Protein AF-A0A7S4BAG6-F1 (afdb_monomer)

Sequence (160 aa):
MKPDWDALGEKYEDSKKVLIGDVDCTGSGKELCDRFGVTGYPTLKYFNPPDTEGETYEGGRSLKELKKFAKSLGPGCSAATWDKCSDAQKAELQPYLDMSEEELVALRDATQSAIDTAQSEHDALLKQLQETFEASQKRLDELKKAEQPKLKLVKTALKG

pLDDT: mean 91.5, std 6.76, range [61.06, 98.38]

Organism: Chrysotila carterae (NCBI:txid13221)

Radius of gyration: 25.82 Å; Cα contacts (8 Å, |Δi|>4): 85; chains: 1; bounding box: 66×37×70 Å

Nearest PDB structures (foldseek):
  3w8j-assembly1_A  TM=9.225E-01  e=7.772E-03  Homo sapiens
  3vww-assembly1_A  TM=9.085E-01  e=2.592E-02  Homo sapiens
  8eoj-assembly1_A  TM=8.016E-01  e=5.062E-02  Homo sapiens

InterPro domains:
  IPR013766 Thioredoxin domain [PF00085] (1-71)
  IPR036249 Thioredoxin-like superfamily [SSF52833] (1-73)
  IPR051063 Protein Disulfide Isomerase [PTHR45672] (1-142)

Foldseek 3Di:
DVVLLVVLQVVCVVPPFDHRDDADCVPPCVVVCVQLPPPDPPWDWDAAPPRPSTDTDPDDPGNVGVVVVRVQGGNACDPVPVVRDDPVRCVVCVVVVPDDPVVNVVVVVVVVVVVVVVVVVVVVVVVVVVVVVVVVVVVVVVCCVVCVVVVVVVVVVVVD

Mean predicted aligned error: 9.51 Å

Structure (mmCIF, N/CA/C/O backbone):
data_AF-A0A7S4BAG6-F1
#
_entry.id   AF-A0A7S4BAG6-F1
#
loop_
_atom_site.group_PDB
_atom_site.id
_atom_site.type_symbol
_atom_site.label_atom_id
_atom_site.label_alt_id
_atom_site.label_comp_id
_atom_site.label_asym_id
_atom_site.label_entity_id
_atom_site.label_seq_id
_atom_site.pdbx_PDB_ins_code
_atom_site.Cartn_x
_atom_site.Cartn_y
_atom_site.Cartn_z
_atom_site.occupancy
_atom_site.B_iso_or_equiv
_atom_site.auth_seq_id
_atom_site.auth_comp_id
_atom_site.auth_asym_id
_atom_site.auth_atom_id
_atom_site.pdbx_PDB_model_num
ATOM 1 N N . MET A 1 1 ? -11.671 -16.136 -1.775 1.00 85.81 1 MET A N 1
ATOM 2 C CA . MET A 1 1 ? -10.732 -15.915 -2.898 1.00 85.81 1 MET A CA 1
ATOM 3 C C . MET A 1 1 ? -10.024 -17.195 -3.318 1.00 85.81 1 MET A C 1
ATOM 5 O O . MET A 1 1 ? -9.965 -17.437 -4.510 1.00 85.81 1 MET A O 1
ATOM 9 N N . LYS A 1 2 ? -9.530 -18.020 -2.381 1.00 91.25 2 LYS A N 1
ATOM 10 C CA . LYS A 1 2 ? -8.719 -19.209 -2.689 1.00 91.25 2 LYS A CA 1
ATOM 11 C C . LYS A 1 2 ? -9.209 -20.090 -3.865 1.00 91.25 2 LYS A C 1
ATOM 13 O O . LYS A 1 2 ? -8.399 -20.307 -4.752 1.00 91.25 2 LYS A O 1
ATOM 18 N N . PRO A 1 3 ? -10.492 -20.491 -3.974 1.00 95.19 3 PRO A N 1
ATOM 19 C CA . PRO A 1 3 ? -10.935 -21.322 -5.103 1.00 95.19 3 PRO A CA 1
ATOM 20 C C . PRO A 1 3 ? -10.742 -20.670 -6.483 1.00 95.19 3 PRO A C 1
ATOM 22 O O . PRO A 1 3 ? -10.324 -21.327 -7.429 1.00 95.19 3 PRO A O 1
ATOM 25 N N . ASP A 1 4 ? -11.005 -19.364 -6.593 1.00 96.00 4 ASP A N 1
ATOM 26 C CA . ASP A 1 4 ? -10.806 -18.614 -7.838 1.00 96.00 4 ASP A CA 1
ATOM 27 C C . ASP A 1 4 ? -9.317 -18.383 -8.135 1.00 96.00 4 ASP A C 1
ATOM 29 O O . ASP A 1 4 ? -8.929 -18.319 -9.298 1.00 96.00 4 ASP A O 1
ATOM 33 N N . TRP A 1 5 ? -8.482 -18.258 -7.100 1.00 95.94 5 TRP A N 1
ATOM 34 C CA . TRP A 1 5 ? -7.032 -18.123 -7.252 1.00 95.94 5 TRP A CA 1
ATOM 35 C C . TRP A 1 5 ? -6.394 -19.430 -7.731 1.00 95.94 5 TRP A C 1
ATOM 37 O O . TRP A 1 5 ? -5.635 -19.419 -8.695 1.00 95.94 5 TRP A O 1
ATOM 47 N N . ASP A 1 6 ? -6.782 -20.556 -7.130 1.00 96.12 6 ASP A N 1
ATOM 48 C CA . ASP A 1 6 ? -6.306 -21.888 -7.511 1.00 96.12 6 ASP A CA 1
ATOM 49 C C . ASP A 1 6 ? -6.706 -22.196 -8.973 1.00 96.12 6 ASP A C 1
ATOM 51 O O . ASP A 1 6 ? -5.860 -22.541 -9.796 1.00 96.12 6 ASP A O 1
ATOM 55 N N . ALA A 1 7 ? -7.962 -21.925 -9.358 1.00 96.19 7 ALA A N 1
ATOM 56 C CA . ALA A 1 7 ? -8.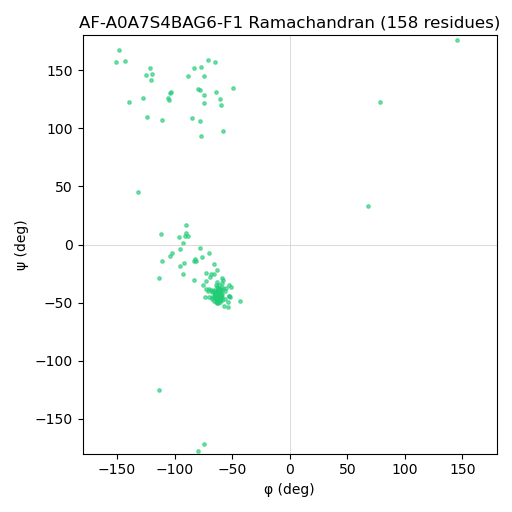436 -22.092 -10.738 1.00 96.19 7 ALA A CA 1
ATOM 57 C C . ALA A 1 7 ? -7.773 -21.134 -11.752 1.00 96.19 7 ALA A C 1
ATOM 59 O O . ALA A 1 7 ? -7.755 -21.398 -12.960 1.00 96.19 7 ALA A O 1
ATOM 60 N N . LEU A 1 8 ? -7.278 -19.977 -11.297 1.00 95.69 8 LEU A N 1
ATOM 61 C CA . LEU A 1 8 ? -6.458 -19.089 -12.119 1.00 95.69 8 LEU A CA 1
ATOM 62 C C . LEU A 1 8 ? -5.060 -19.685 -12.306 1.00 95.69 8 LEU A C 1
ATOM 64 O O . LEU A 1 8 ? -4.583 -19.706 -13.438 1.00 95.69 8 LEU A O 1
ATOM 68 N N . GLY A 1 9 ? -4.451 -20.196 -11.234 1.00 95.38 9 GLY A N 1
ATOM 69 C CA . GLY A 1 9 ? -3.165 -20.891 -11.263 1.00 95.38 9 GLY A CA 1
ATOM 70 C C . GLY A 1 9 ? -3.161 -22.042 -12.263 1.00 95.38 9 GLY A C 1
ATOM 71 O O . GLY A 1 9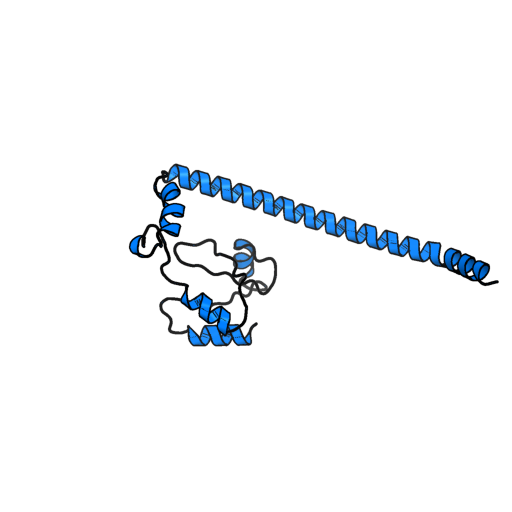 ? -2.379 -22.014 -13.207 1.00 95.38 9 GLY A O 1
ATOM 72 N N . GLU A 1 10 ? -4.125 -22.961 -12.160 1.00 95.19 10 GLU A N 1
ATOM 73 C CA . GLU A 1 10 ? -4.300 -24.071 -13.114 1.00 95.19 10 GLU A CA 1
ATOM 74 C C . GLU A 1 10 ? -4.442 -23.580 -14.563 1.00 95.19 10 GLU A C 1
ATOM 76 O O . GLU A 1 10 ? -3.932 -24.178 -15.507 1.00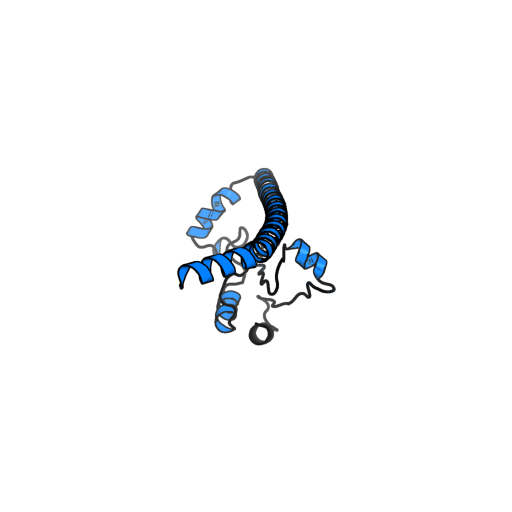 95.19 10 GLU A O 1
ATOM 81 N N . LYS A 1 11 ? -5.128 -22.449 -14.780 1.00 94.00 11 LYS A N 1
ATOM 82 C CA . LYS A 1 11 ? -5.323 -21.917 -16.135 1.00 94.00 11 LYS A CA 1
ATOM 83 C C . LYS A 1 11 ? -4.028 -21.394 -16.763 1.00 94.00 11 LYS A C 1
ATOM 85 O O . LYS A 1 11 ? -3.945 -21.343 -17.994 1.00 94.00 11 LYS A O 1
ATOM 90 N N . TYR A 1 12 ? -3.083 -20.951 -15.942 1.00 93.56 12 TYR A N 1
ATOM 91 C CA . TYR A 1 12 ? -1.831 -20.325 -16.358 1.00 93.56 12 TYR A CA 1
ATOM 92 C C . TYR A 1 12 ? -0.596 -21.186 -16.047 1.00 93.56 12 TYR A C 1
ATOM 94 O O . TYR A 1 12 ? 0.510 -20.710 -16.269 1.00 93.56 12 TYR A O 1
ATOM 102 N N . GLU A 1 13 ? -0.765 -22.441 -15.621 1.00 92.44 13 GLU A N 1
ATOM 103 C CA . GLU A 1 13 ? 0.327 -23.361 -15.263 1.00 92.44 13 GLU A CA 1
ATOM 104 C C . GLU A 1 13 ? 1.380 -23.494 -16.381 1.00 92.44 13 GLU A C 1
ATOM 106 O O . GLU A 1 13 ? 2.574 -23.349 -16.136 1.00 92.44 13 GLU A O 1
ATOM 111 N N . ASP A 1 14 ? 0.934 -23.632 -17.635 1.00 90.00 14 ASP A N 1
ATOM 112 C CA . ASP A 1 14 ? 1.809 -23.736 -18.816 1.00 90.00 14 ASP A CA 1
ATOM 113 C C . ASP A 1 14 ? 2.132 -22.380 -19.482 1.00 90.00 14 ASP A C 1
ATOM 115 O O . ASP A 1 14 ? 2.679 -22.306 -20.593 1.00 90.00 14 ASP A O 1
ATOM 119 N N . SER A 1 15 ? 1.738 -21.264 -18.865 1.00 87.00 15 SER A N 1
ATOM 120 C CA . SER A 1 15 ? 1.909 -19.938 -19.454 1.00 87.00 15 SER A CA 1
ATOM 121 C C . SER A 1 15 ? 3.365 -19.488 -19.395 1.00 87.00 15 SER A C 1
ATOM 123 O O . SER A 1 15 ? 3.936 -19.265 -18.337 1.00 87.00 15 SER A O 1
ATOM 125 N N . LYS A 1 16 ? 3.948 -19.197 -20.561 1.00 84.06 16 LYS A N 1
ATOM 126 C CA . LYS A 1 16 ? 5.280 -18.569 -20.659 1.00 84.06 16 LYS A CA 1
ATOM 127 C C . LYS A 1 16 ? 5.277 -17.058 -20.394 1.00 84.06 16 LYS A C 1
ATOM 129 O O . LYS A 1 16 ? 6.322 -16.426 -20.499 1.00 84.06 16 LYS A O 1
ATOM 134 N N . LYS A 1 17 ? 4.102 -16.462 -20.164 1.00 82.56 17 LYS A N 1
ATOM 135 C CA . LYS A 1 17 ? 3.922 -15.001 -20.060 1.00 82.56 17 LYS A CA 1
ATOM 136 C C . LYS A 1 17 ? 3.514 -14.526 -18.673 1.00 82.56 17 LYS A C 1
ATOM 138 O O . LYS A 1 17 ? 3.771 -13.381 -18.339 1.00 82.56 17 LYS A O 1
ATOM 143 N N . VAL A 1 18 ? 2.821 -15.370 -17.919 1.00 90.62 18 VAL A N 1
ATOM 144 C CA . VAL A 1 18 ? 2.198 -15.003 -16.647 1.00 90.62 18 VAL A CA 1
ATOM 145 C C . VAL A 1 18 ? 2.406 -16.160 -15.698 1.00 90.62 18 VAL A C 1
ATOM 147 O O . VAL A 1 18 ? 1.976 -17.266 -16.009 1.00 90.62 18 VAL A O 1
ATOM 150 N N . LEU A 1 19 ? 3.034 -15.877 -14.564 1.00 92.50 19 LEU A N 1
ATOM 151 C CA . LEU A 1 19 ? 3.172 -16.798 -13.449 1.00 92.50 19 LEU A CA 1
ATOM 152 C C . LEU A 1 19 ? 2.195 -16.367 -12.356 1.00 92.50 19 LEU A C 1
ATOM 154 O O . LEU A 1 19 ? 2.154 -15.193 -11.990 1.00 92.50 19 LEU A O 1
ATOM 158 N N . ILE A 1 20 ? 1.414 -17.315 -11.848 1.00 95.19 20 ILE A N 1
ATOM 159 C CA . ILE A 1 20 ? 0.549 -17.112 -10.686 1.00 95.19 20 ILE A CA 1
ATOM 160 C C . ILE A 1 20 ? 1.209 -17.826 -9.513 1.00 95.19 20 ILE A C 1
ATOM 162 O O . ILE A 1 20 ? 1.527 -19.007 -9.618 1.00 95.19 20 ILE A O 1
ATOM 166 N N . GLY A 1 21 ? 1.429 -17.110 -8.414 1.00 94.38 21 GLY A N 1
ATOM 167 C CA . GLY A 1 21 ? 2.042 -17.661 -7.212 1.00 94.38 21 GLY A CA 1
ATOM 168 C C . GLY A 1 21 ? 1.425 -17.077 -5.953 1.00 94.38 21 GLY A C 1
ATOM 169 O O . GLY A 1 21 ? 0.828 -16.000 -5.977 1.00 94.38 21 GLY A O 1
ATOM 170 N N . ASP A 1 22 ? 1.564 -17.801 -4.855 1.00 93.69 22 ASP A N 1
ATOM 171 C CA . ASP A 1 22 ? 1.207 -17.362 -3.516 1.00 93.69 22 ASP A CA 1
ATOM 172 C C . ASP A 1 22 ? 2.427 -17.413 -2.595 1.00 93.69 22 ASP A C 1
ATOM 174 O O . ASP A 1 22 ? 3.374 -18.171 -2.806 1.00 93.69 22 ASP A O 1
ATOM 178 N N . VAL A 1 23 ? 2.418 -16.550 -1.584 1.00 94.50 23 VAL A N 1
ATOM 179 C CA . VAL A 1 23 ? 3.477 -16.455 -0.583 1.00 94.50 23 VAL A CA 1
ATOM 180 C C . VAL A 1 23 ? 2.823 -16.535 0.786 1.00 94.50 23 VAL A C 1
ATOM 182 O O . VAL A 1 23 ? 1.920 -15.756 1.098 1.00 94.50 23 VAL A O 1
ATOM 185 N N . ASP A 1 24 ? 3.294 -17.462 1.617 1.00 93.44 24 ASP A N 1
ATOM 186 C CA . ASP A 1 24 ? 2.900 -17.516 3.021 1.00 93.44 24 ASP A CA 1
ATOM 187 C C . ASP A 1 24 ? 3.642 -16.439 3.821 1.00 93.44 24 ASP A C 1
ATOM 189 O O . ASP A 1 24 ? 4.750 -16.644 4.324 1.00 93.44 24 ASP A O 1
ATOM 193 N N . CYS A 1 25 ? 2.996 -15.282 3.950 1.00 93.00 25 CYS A N 1
ATOM 194 C CA . CYS A 1 25 ? 3.485 -14.151 4.731 1.00 93.00 25 CYS A CA 1
ATOM 195 C C . CYS A 1 25 ? 3.459 -14.379 6.255 1.00 93.00 25 CYS A C 1
ATOM 197 O O . CYS A 1 25 ? 3.960 -13.543 7.004 1.00 93.00 25 CYS A O 1
ATOM 199 N N . THR A 1 26 ? 2.872 -15.482 6.736 1.00 91.38 26 THR A N 1
ATOM 200 C CA . THR A 1 26 ? 2.884 -15.853 8.164 1.00 91.38 26 THR A CA 1
ATOM 201 C C . THR A 1 26 ? 4.012 -16.822 8.518 1.00 91.38 26 THR A C 1
ATOM 203 O O . THR A 1 26 ? 4.385 -16.923 9.686 1.00 91.38 26 THR A O 1
ATOM 206 N N . GLY A 1 27 ? 4.571 -17.500 7.513 1.00 92.75 27 GLY A N 1
ATOM 207 C CA . GLY A 1 27 ? 5.663 -18.456 7.641 1.00 92.75 27 GLY A CA 1
ATOM 208 C C . GLY A 1 27 ? 6.945 -17.975 6.964 1.00 92.75 27 GLY A C 1
ATOM 209 O O . GLY A 1 27 ? 7.466 -16.896 7.248 1.00 92.75 27 GLY A O 1
ATOM 210 N N . SER A 1 28 ? 7.477 -18.797 6.058 1.00 91.94 28 SER A N 1
ATOM 211 C CA . SER A 1 28 ? 8.776 -18.574 5.405 1.00 91.94 28 SER A CA 1
ATOM 212 C C . SER A 1 28 ? 8.827 -17.348 4.488 1.00 91.94 28 SER A C 1
ATOM 214 O O . SER A 1 28 ? 9.915 -16.914 4.126 1.00 91.94 28 SER A O 1
ATOM 216 N N . GLY A 1 29 ? 7.678 -16.800 4.087 1.00 91.75 29 GLY A N 1
ATOM 217 C CA . GLY A 1 29 ? 7.581 -15.641 3.202 1.00 91.75 29 GLY A CA 1
ATOM 218 C C . GLY A 1 29 ? 7.493 -14.296 3.919 1.00 91.75 29 GLY A C 1
ATOM 219 O O . GLY A 1 29 ? 7.374 -13.278 3.241 1.00 91.75 29 GLY A O 1
ATOM 220 N N . LYS A 1 30 ? 7.540 -14.258 5.259 1.00 92.94 30 LYS A N 1
ATOM 221 C CA . LYS A 1 30 ? 7.324 -13.024 6.031 1.00 92.94 30 LYS A CA 1
ATOM 222 C C . LYS A 1 30 ? 8.232 -11.872 5.583 1.00 92.94 30 LYS A C 1
ATOM 224 O O . LYS A 1 30 ? 7.728 -10.794 5.304 1.00 92.94 30 LYS A O 1
ATOM 229 N N . GLU A 1 31 ? 9.539 -12.107 5.461 1.00 92.88 31 GLU A N 1
ATOM 230 C CA . GLU A 1 31 ? 10.505 -11.068 5.062 1.00 92.88 31 GLU A CA 1
ATOM 231 C C . GLU A 1 31 ? 10.203 -10.499 3.667 1.00 92.88 31 GLU A C 1
ATOM 233 O O . GLU A 1 31 ? 10.285 -9.294 3.447 1.00 92.88 31 GLU A O 1
ATOM 238 N N . LEU A 1 32 ? 9.780 -11.356 2.732 1.00 92.44 32 LEU A N 1
ATOM 239 C CA . LEU A 1 32 ? 9.374 -10.935 1.392 1.00 92.44 32 LEU A CA 1
ATOM 240 C C . LEU A 1 32 ? 8.116 -10.058 1.444 1.00 92.44 32 LEU A C 1
ATOM 242 O O . LEU A 1 32 ? 8.033 -9.041 0.762 1.00 92.44 32 LEU A O 1
ATOM 246 N N . CYS A 1 33 ? 7.140 -10.445 2.262 1.00 93.50 33 CYS A N 1
ATOM 247 C CA . CYS A 1 33 ? 5.898 -9.701 2.425 1.00 93.50 33 CYS A CA 1
ATOM 248 C C . CYS A 1 33 ? 6.115 -8.357 3.132 1.00 93.50 33 CYS A C 1
ATOM 250 O O . CYS A 1 33 ? 5.541 -7.361 2.696 1.00 93.50 33 CYS A O 1
ATOM 252 N N . ASP A 1 34 ? 6.982 -8.311 4.148 1.00 90.75 34 ASP A N 1
ATOM 253 C CA . ASP A 1 34 ? 7.402 -7.069 4.806 1.00 90.75 34 ASP A CA 1
ATOM 254 C C . ASP A 1 34 ? 8.091 -6.138 3.793 1.00 90.75 34 ASP A C 1
ATOM 256 O O . ASP A 1 34 ? 7.725 -4.969 3.689 1.00 90.75 34 ASP A O 1
ATOM 260 N N . ARG A 1 35 ? 9.028 -6.668 2.987 1.00 89.62 35 ARG A N 1
ATOM 261 C CA . ARG A 1 35 ? 9.743 -5.906 1.948 1.00 89.62 35 ARG A CA 1
ATOM 262 C C . ARG A 1 35 ? 8.795 -5.237 0.956 1.00 89.62 35 ARG A C 1
ATOM 264 O O . ARG A 1 35 ? 9.044 -4.110 0.550 1.00 89.62 35 ARG A O 1
ATOM 271 N N . PHE A 1 36 ? 7.726 -5.921 0.560 1.00 91.75 36 PHE A N 1
ATOM 272 C CA . PHE A 1 36 ? 6.737 -5.374 -0.370 1.00 91.75 36 PHE A CA 1
ATOM 273 C C . PHE A 1 36 ? 5.579 -4.636 0.327 1.00 91.75 36 PHE A C 1
ATOM 275 O O . PHE A 1 36 ? 4.591 -4.298 -0.328 1.00 91.75 36 PHE A O 1
ATOM 282 N N . GLY A 1 37 ? 5.668 -4.373 1.635 1.00 89.44 37 GLY A N 1
ATOM 283 C CA . GLY A 1 37 ? 4.677 -3.586 2.373 1.00 89.44 37 GLY A CA 1
ATOM 284 C C . GLY A 1 37 ? 3.311 -4.266 2.512 1.00 89.44 37 GLY A C 1
ATOM 285 O O . GLY A 1 37 ? 2.276 -3.602 2.492 1.00 89.44 37 GLY A O 1
ATOM 286 N N . VAL A 1 38 ? 3.267 -5.598 2.611 1.00 92.19 38 VAL A N 1
ATOM 287 C CA . VAL A 1 38 ? 2.015 -6.340 2.818 1.00 92.19 38 VAL A CA 1
ATOM 288 C C . VAL A 1 38 ? 1.595 -6.251 4.286 1.00 92.19 38 VAL A C 1
ATOM 290 O O . VAL A 1 38 ? 2.149 -6.929 5.146 1.00 92.19 38 VAL A O 1
ATOM 293 N N . THR A 1 39 ? 0.567 -5.451 4.568 1.00 86.62 39 THR A N 1
ATOM 294 C CA . THR A 1 39 ? 0.061 -5.203 5.934 1.00 86.62 39 THR A CA 1
ATOM 295 C C . THR A 1 39 ? -1.245 -5.935 6.259 1.00 86.62 39 THR A C 1
ATOM 297 O O . THR A 1 39 ? -1.666 -5.984 7.414 1.00 86.62 39 THR A O 1
ATOM 300 N N . GLY A 1 40 ? -1.893 -6.542 5.259 1.00 88.38 40 GLY A N 1
ATOM 301 C CA . GLY A 1 40 ? -3.150 -7.2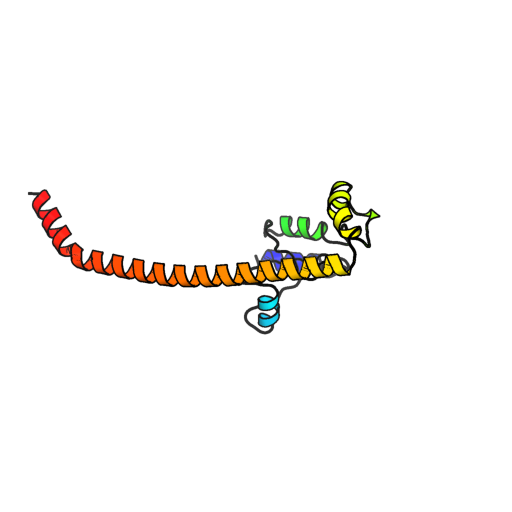70 5.422 1.00 88.38 40 GLY A CA 1
ATOM 302 C C . GLY A 1 40 ? -3.314 -8.401 4.411 1.00 88.38 40 GLY A C 1
ATOM 303 O O . GLY A 1 40 ? -2.717 -8.389 3.332 1.00 88.38 40 GLY A O 1
ATOM 304 N N . TYR A 1 41 ? -4.141 -9.393 4.748 1.00 89.38 41 TYR A N 1
ATOM 305 C CA . TYR A 1 41 ? -4.344 -10.577 3.913 1.00 89.38 41 TYR A CA 1
ATOM 306 C C . TYR A 1 41 ? -5.809 -10.746 3.489 1.00 89.38 41 TYR A C 1
ATOM 308 O O . TYR A 1 41 ? -6.708 -10.553 4.309 1.00 89.38 41 TYR A O 1
ATOM 316 N N . PRO A 1 42 ? -6.073 -11.190 2.246 1.00 91.00 42 PRO A N 1
ATOM 317 C CA . PRO A 1 42 ? -5.110 -11.366 1.156 1.00 91.00 42 PRO A CA 1
ATOM 318 C C . PRO A 1 42 ? -4.775 -10.038 0.452 1.00 91.00 42 PRO A C 1
ATOM 320 O O . PRO A 1 42 ? -5.685 -9.317 0.036 1.00 91.00 42 PRO A O 1
ATOM 323 N N . THR A 1 43 ? -3.490 -9.775 0.210 1.00 92.94 43 THR A N 1
ATOM 324 C CA . THR A 1 43 ? -3.020 -8.704 -0.687 1.00 92.94 43 THR A CA 1
ATOM 325 C C . THR A 1 43 ? -2.568 -9.323 -2.002 1.00 92.94 43 THR A C 1
ATOM 327 O O . THR A 1 43 ? -1.841 -10.312 -1.998 1.00 92.94 43 THR A O 1
ATOM 330 N N . LEU A 1 44 ? -3.037 -8.774 -3.122 1.00 95.31 44 LEU A N 1
ATOM 331 C CA . LEU A 1 44 ? -2.623 -9.200 -4.454 1.00 95.31 44 LEU A CA 1
ATOM 332 C C . LEU A 1 44 ? -1.672 -8.155 -5.016 1.00 95.31 44 LEU A C 1
ATOM 334 O O . LEU A 1 44 ? -2.031 -6.982 -5.097 1.00 95.31 44 LEU A O 1
ATOM 338 N N . LYS A 1 45 ? -0.483 -8.596 -5.414 1.00 94.12 45 LYS A N 1
ATOM 339 C CA . LYS A 1 45 ? 0.484 -7.780 -6.142 1.00 94.12 45 LYS A CA 1
ATOM 340 C C . LYS A 1 45 ? 0.768 -8.404 -7.492 1.00 94.12 45 LYS A C 1
ATOM 342 O O . LYS A 1 45 ? 0.736 -9.628 -7.628 1.00 94.12 45 LYS A O 1
ATOM 347 N N . TYR A 1 46 ? 1.020 -7.564 -8.481 1.00 93.56 46 TYR A N 1
ATOM 348 C CA . TYR A 1 46 ? 1.457 -7.992 -9.799 1.00 93.56 46 TYR A CA 1
ATOM 349 C C . TYR A 1 46 ? 2.760 -7.296 -10.157 1.00 93.56 46 TYR A C 1
ATOM 351 O O . TYR A 1 46 ? 2.986 -6.153 -9.784 1.00 93.56 46 TYR A O 1
ATOM 359 N N . PHE A 1 47 ? 3.598 -8.015 -10.891 1.00 91.56 47 PHE A N 1
ATOM 360 C CA . PHE A 1 47 ? 4.894 -7.544 -11.350 1.00 91.56 47 PHE A CA 1
ATOM 361 C C . PHE A 1 47 ? 4.882 -7.692 -12.861 1.00 91.56 47 PHE A C 1
ATOM 363 O O . PHE A 1 47 ? 4.836 -8.814 -13.377 1.00 91.56 47 PHE A O 1
ATOM 370 N N . ASN A 1 48 ? 4.837 -6.571 -13.574 1.00 87.12 48 ASN A N 1
ATOM 371 C CA . ASN A 1 48 ? 4.882 -6.576 -15.028 1.00 87.12 48 ASN A CA 1
ATOM 372 C C . ASN A 1 48 ? 6.218 -5.980 -15.479 1.00 87.12 48 ASN A C 1
ATOM 374 O O . ASN A 1 48 ? 6.392 -4.768 -15.364 1.00 87.12 48 ASN A O 1
ATOM 378 N N . PRO A 1 49 ? 7.166 -6.795 -15.985 1.00 79.69 49 PRO A N 1
ATOM 379 C CA . PRO A 1 49 ? 8.495 -6.312 -16.332 1.00 79.69 49 PRO A CA 1
ATOM 380 C C . PRO A 1 49 ? 8.444 -5.043 -17.198 1.00 79.69 49 PRO A C 1
ATOM 382 O O . PRO A 1 49 ? 7.668 -5.000 -18.162 1.00 79.69 49 PRO A O 1
ATOM 385 N N . PRO A 1 50 ? 9.267 -4.026 -16.887 1.00 73.88 50 PRO A N 1
ATOM 386 C CA . PRO A 1 50 ? 10.448 -4.072 -16.014 1.00 73.88 50 PRO A CA 1
ATOM 387 C C . PRO A 1 50 ? 10.191 -3.812 -14.516 1.00 73.88 50 PRO A C 1
ATOM 389 O O . PRO A 1 50 ? 11.160 -3.702 -13.774 1.00 73.88 50 PRO A O 1
ATOM 392 N N . ASP A 1 51 ? 8.936 -3.708 -14.071 1.00 82.19 51 ASP A N 1
ATOM 393 C CA . ASP A 1 51 ? 8.610 -3.437 -12.665 1.00 82.19 51 ASP A CA 1
ATOM 394 C C . ASP A 1 51 ? 9.150 -4.527 -11.717 1.00 82.19 51 ASP A C 1
ATOM 396 O O . ASP A 1 51 ? 8.870 -5.719 -11.888 1.00 82.19 51 ASP A O 1
ATOM 400 N N . THR A 1 52 ? 9.925 -4.097 -10.717 1.00 84.12 52 THR A N 1
ATOM 401 C CA . THR A 1 52 ? 10.488 -4.935 -9.648 1.00 84.12 52 THR A CA 1
ATOM 402 C C . THR A 1 52 ? 9.881 -4.660 -8.278 1.00 84.12 52 THR A C 1
ATOM 404 O O . THR A 1 52 ? 10.079 -5.470 -7.372 1.00 84.12 52 THR A O 1
ATOM 407 N N . GLU A 1 53 ? 9.155 -3.553 -8.116 1.00 86.19 53 GLU A N 1
ATOM 408 C CA . GLU A 1 53 ? 8.591 -3.123 -6.831 1.00 86.19 53 GLU A CA 1
ATOM 409 C C . GLU A 1 53 ? 7.163 -3.644 -6.636 1.00 86.19 53 GLU A C 1
ATOM 411 O O . GLU A 1 53 ? 6.733 -3.893 -5.507 1.00 86.19 53 GLU A O 1
ATOM 416 N N . GLY A 1 54 ? 6.457 -3.918 -7.734 1.00 89.06 54 GLY A N 1
ATOM 417 C CA . GLY A 1 54 ? 5.179 -4.609 -7.726 1.00 89.06 54 GLY A CA 1
ATOM 418 C C . GLY A 1 54 ? 4.019 -3.715 -7.315 1.00 89.06 54 GLY A C 1
ATOM 419 O O . GLY A 1 54 ? 3.932 -3.199 -6.196 1.00 89.06 54 GLY A O 1
ATOM 420 N N . GLU A 1 55 ? 3.034 -3.624 -8.192 1.00 91.31 55 GLU A N 1
ATOM 421 C CA . GLU A 1 55 ? 1.836 -2.827 -7.974 1.00 91.31 55 GLU A CA 1
ATOM 422 C C . GLU A 1 55 ? 0.738 -3.622 -7.256 1.00 91.31 55 GLU A C 1
ATOM 424 O O . GLU A 1 55 ? 0.548 -4.825 -7.471 1.00 91.31 55 GLU A O 1
ATOM 429 N N . THR A 1 56 ? -0.024 -2.943 -6.394 1.00 93.50 56 THR A N 1
ATOM 430 C CA . THR A 1 56 ? -1.184 -3.547 -5.727 1.00 93.50 56 THR A CA 1
ATOM 431 C C . THR A 1 56 ? -2.348 -3.675 -6.706 1.00 93.50 56 THR A C 1
ATOM 433 O O . THR A 1 56 ? -2.763 -2.712 -7.349 1.00 93.50 56 THR A O 1
ATOM 436 N N . TYR A 1 57 ? -2.919 -4.875 -6.804 1.00 94.19 57 TYR A N 1
ATOM 437 C CA . TYR A 1 57 ? -4.119 -5.117 -7.595 1.00 94.19 57 TYR A CA 1
ATOM 438 C C . TYR A 1 57 ? -5.383 -4.787 -6.790 1.00 94.19 57 TYR A C 1
ATOM 440 O O . TYR A 1 57 ? -5.794 -5.545 -5.908 1.00 94.19 57 TYR A O 1
ATOM 448 N N . GLU A 1 58 ? -6.043 -3.693 -7.167 1.00 92.56 58 GLU A N 1
ATOM 449 C CA . GLU A 1 58 ? -7.298 -3.209 -6.561 1.00 92.56 58 GLU A CA 1
ATOM 450 C C . GLU A 1 58 ? -8.564 -3.655 -7.324 1.00 92.56 58 GLU A C 1
ATOM 452 O O . GLU A 1 58 ? -9.681 -3.219 -7.043 1.00 92.56 58 GLU A O 1
ATOM 457 N N . GLY A 1 59 ? -8.415 -4.519 -8.334 1.00 93.44 59 GLY A N 1
ATOM 458 C CA . GLY A 1 59 ? -9.527 -4.971 -9.167 1.00 93.44 59 GLY A CA 1
ATOM 459 C C . GLY A 1 59 ? -10.396 -6.072 -8.541 1.00 93.44 59 GLY A C 1
ATOM 460 O O . GLY A 1 59 ? -10.203 -6.537 -7.415 1.00 93.44 59 GLY A O 1
ATOM 461 N N . GLY A 1 60 ? -11.388 -6.529 -9.311 1.00 94.56 60 GLY A N 1
ATOM 462 C CA . GLY A 1 60 ? -12.308 -7.581 -8.882 1.00 94.56 60 GLY A CA 1
ATOM 463 C C . GLY A 1 60 ? -11.612 -8.928 -8.653 1.00 94.56 60 GLY A C 1
ATOM 464 O O . GLY A 1 60 ? -10.914 -9.446 -9.515 1.00 94.56 60 GLY A O 1
ATOM 465 N N . ARG A 1 61 ? -11.876 -9.568 -7.510 1.00 94.81 61 ARG A N 1
ATOM 466 C CA . ARG A 1 61 ? -11.220 -10.829 -7.098 1.00 94.81 61 ARG A CA 1
ATOM 467 C C . ARG A 1 61 ? -11.932 -12.105 -7.563 1.00 94.81 61 ARG A C 1
ATOM 469 O O . ARG A 1 61 ? -11.698 -13.172 -7.004 1.00 94.81 61 ARG A O 1
ATOM 476 N N . SER A 1 62 ? -12.824 -11.984 -8.546 1.00 95.62 62 SER A N 1
ATOM 477 C CA . SER A 1 62 ? -13.472 -13.143 -9.167 1.00 95.62 62 SER A CA 1
ATOM 478 C C . SER A 1 62 ? -12.574 -13.739 -10.246 1.00 95.62 62 SER A C 1
ATOM 480 O O . SER A 1 62 ? -11.839 -13.006 -10.911 1.00 95.62 62 SER A O 1
ATOM 482 N N . LEU A 1 63 ? -12.695 -15.041 -10.509 1.00 94.31 63 LEU A N 1
ATOM 483 C CA . LEU A 1 63 ? -11.935 -15.713 -11.573 1.00 94.31 63 LEU A CA 1
ATOM 484 C C . LEU A 1 63 ? -12.038 -14.996 -12.932 1.00 94.31 63 LEU A C 1
ATOM 486 O O . LEU A 1 63 ? -11.075 -14.955 -13.696 1.00 94.31 63 LEU A O 1
ATOM 490 N N . LYS A 1 64 ? -13.207 -14.429 -13.255 1.00 95.44 64 LYS A N 1
ATOM 491 C CA . LYS A 1 64 ? -13.440 -13.706 -14.513 1.00 95.44 64 LYS A CA 1
ATOM 492 C C . LYS A 1 64 ? -12.603 -12.428 -14.602 1.00 95.44 64 LYS A C 1
ATOM 494 O O . LYS A 1 64 ? -11.957 -12.203 -15.626 1.00 95.44 64 LYS A O 1
ATOM 499 N N . GLU A 1 65 ? -12.619 -11.616 -13.551 1.00 95.56 65 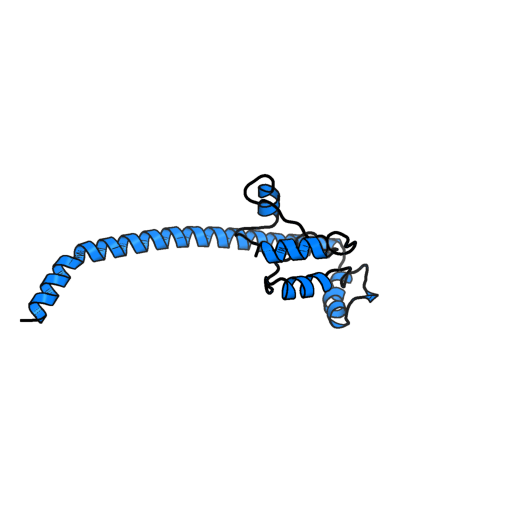GLU A N 1
ATOM 500 C CA . GLU A 1 65 ? -11.894 -10.341 -13.506 1.00 95.56 65 GLU A CA 1
ATOM 501 C C . GLU A 1 65 ? -10.381 -10.568 -13.408 1.00 95.56 65 GLU A C 1
ATOM 503 O O . GLU A 1 65 ? -9.620 -9.955 -14.158 1.00 95.56 65 GLU A O 1
ATOM 508 N N . LEU A 1 66 ? -9.949 -11.551 -12.612 1.00 95.62 66 LEU A N 1
ATOM 509 C CA . LEU A 1 66 ? -8.546 -11.958 -12.531 1.00 95.62 66 LEU A CA 1
ATOM 510 C C . LEU A 1 66 ? -8.018 -12.462 -13.880 1.00 95.62 66 LEU A C 1
ATOM 512 O O . LEU A 1 66 ? -6.942 -12.060 -14.308 1.00 95.62 66 LEU A O 1
ATOM 516 N N . LYS A 1 67 ? -8.791 -13.275 -14.615 1.00 93.38 67 LYS A N 1
ATOM 517 C CA . LYS A 1 67 ? -8.428 -13.701 -15.981 1.00 93.38 67 LYS A CA 1
ATOM 518 C C . LYS A 1 67 ? -8.334 -12.530 -16.949 1.00 93.38 67 LYS A C 1
ATOM 520 O O . LYS A 1 67 ? -7.491 -12.543 -17.842 1.00 93.38 67 LYS A O 1
ATOM 525 N N . LYS A 1 68 ? -9.231 -11.549 -16.836 1.00 92.69 68 LYS A N 1
ATOM 526 C CA . LYS A 1 68 ? -9.205 -10.357 -17.689 1.00 92.69 68 LYS A CA 1
ATOM 527 C C . LYS A 1 68 ? -7.928 -9.555 -17.439 1.00 92.69 68 LYS A C 1
ATOM 529 O O . LYS A 1 68 ? -7.271 -9.184 -18.404 1.00 92.69 68 LYS A O 1
ATOM 534 N N . PHE A 1 69 ? -7.564 -9.369 -16.175 1.00 92.69 69 PHE A N 1
ATOM 535 C CA . PHE A 1 69 ? -6.340 -8.681 -15.781 1.00 92.69 69 PHE A CA 1
ATOM 536 C C . PHE A 1 69 ? -5.072 -9.460 -16.159 1.00 92.69 69 PHE A C 1
ATOM 538 O O . PHE A 1 69 ? -4.181 -8.925 -16.805 1.00 92.69 69 PHE A O 1
ATOM 545 N N . ALA A 1 70 ? -5.012 -10.761 -15.881 1.00 91.12 70 ALA A N 1
ATOM 546 C CA . ALA A 1 70 ? -3.868 -11.591 -16.256 1.00 91.12 70 ALA A CA 1
ATOM 547 C C . ALA A 1 70 ? -3.607 -11.591 -17.775 1.00 91.12 70 ALA A C 1
ATOM 549 O O . ALA A 1 70 ? -2.472 -11.734 -18.210 1.00 91.12 70 ALA A O 1
ATOM 550 N N . LYS A 1 71 ? -4.636 -11.399 -18.613 1.00 87.56 71 LYS A N 1
ATOM 551 C CA . LYS A 1 71 ? -4.469 -11.236 -20.069 1.00 87.56 71 LYS A CA 1
ATOM 552 C C . LYS A 1 71 ? -3.870 -9.893 -20.488 1.00 87.56 71 LYS A C 1
ATOM 554 O O . LYS A 1 71 ? -3.334 -9.831 -21.591 1.00 87.56 71 LYS A O 1
ATOM 559 N N . SER A 1 72 ? -3.997 -8.841 -19.678 1.00 85.00 72 SER A N 1
ATOM 560 C CA . SER A 1 72 ? -3.332 -7.560 -19.944 1.00 85.00 72 SER A CA 1
ATOM 561 C C . SER A 1 72 ? -1.869 -7.549 -19.500 1.00 85.00 72 SER A C 1
ATOM 563 O O . SER A 1 72 ? -1.130 -6.671 -19.930 1.00 85.00 72 SER A O 1
ATOM 565 N N . LEU A 1 73 ? -1.445 -8.523 -18.687 1.00 83.81 73 LEU A N 1
ATOM 566 C CA . LEU A 1 73 ? -0.045 -8.711 -18.309 1.00 83.81 73 LEU A CA 1
ATOM 567 C C . LEU A 1 73 ? 0.764 -9.306 -19.475 1.00 83.81 73 LEU A C 1
ATOM 569 O O . LEU A 1 73 ? 0.274 -10.115 -20.269 1.00 83.81 73 LEU A O 1
ATOM 573 N N . GLY A 1 74 ? 2.023 -8.899 -19.585 1.00 73.50 74 GLY A N 1
ATOM 574 C CA . GLY A 1 74 ? 2.898 -9.168 -20.725 1.00 73.50 74 GLY A CA 1
ATOM 575 C C . GLY A 1 74 ? 3.826 -7.976 -20.963 1.00 73.50 74 GLY A C 1
ATOM 576 O O . GLY A 1 74 ? 3.675 -6.974 -20.272 1.00 73.50 74 GLY A O 1
ATOM 577 N N . PRO A 1 75 ? 4.772 -8.044 -21.925 1.00 66.50 75 PRO A N 1
ATOM 578 C CA . PRO A 1 75 ? 5.714 -6.953 -22.177 1.00 66.50 75 PRO A CA 1
ATOM 579 C C . PRO A 1 75 ? 4.930 -5.683 -22.503 1.00 66.50 75 PRO A C 1
ATOM 581 O O . PRO A 1 75 ? 4.422 -5.530 -23.618 1.00 66.50 75 PRO A O 1
ATOM 584 N N . GLY A 1 76 ? 4.765 -4.852 -21.476 1.00 65.56 76 GLY A N 1
ATOM 585 C CA . GLY A 1 76 ? 3.943 -3.661 -21.510 1.00 65.56 76 GLY A CA 1
ATOM 586 C C . GLY A 1 76 ? 4.649 -2.578 -22.300 1.00 65.56 76 GLY A C 1
ATOM 587 O O . GLY A 1 76 ? 5.688 -2.804 -22.924 1.00 65.56 76 GLY A O 1
ATOM 588 N N . CYS A 1 77 ? 4.092 -1.380 -22.266 1.00 72.50 77 CYS A N 1
ATOM 589 C CA . CYS A 1 77 ? 4.856 -0.219 -22.672 1.00 72.50 77 CYS A CA 1
ATOM 590 C C . CYS A 1 77 ? 6.094 -0.090 -21.767 1.00 72.50 77 CYS A C 1
ATOM 592 O O . CYS A 1 77 ? 5.956 0.001 -20.552 1.00 72.50 77 CYS A O 1
ATOM 594 N N . SER A 1 78 ? 7.292 -0.128 -22.348 1.00 75.12 78 SER A N 1
ATOM 595 C CA . SER A 1 78 ? 8.553 0.110 -21.640 1.00 75.12 78 SER A CA 1
ATOM 596 C C . SER A 1 78 ? 9.555 0.762 -22.588 1.00 75.12 78 SER A C 1
ATOM 598 O O . SER A 1 78 ? 9.355 0.730 -23.805 1.00 75.12 78 SER A O 1
ATOM 600 N N . ALA A 1 79 ? 10.664 1.283 -22.056 1.00 77.88 79 ALA A N 1
ATOM 601 C CA . ALA A 1 79 ? 11.765 1.797 -22.875 1.00 77.88 79 ALA A CA 1
ATOM 602 C C . ALA A 1 79 ? 12.257 0.764 -23.915 1.00 77.88 79 ALA A C 1
ATOM 604 O O . ALA A 1 79 ? 12.590 1.118 -25.042 1.00 77.88 79 ALA A O 1
ATOM 605 N N . ALA A 1 80 ? 12.238 -0.529 -23.564 1.00 76.19 80 ALA A N 1
ATOM 606 C CA . ALA A 1 80 ? 12.665 -1.626 -24.435 1.00 76.19 80 ALA A CA 1
ATOM 607 C C . ALA A 1 80 ? 11.583 -2.103 -25.425 1.00 76.19 80 ALA A C 1
ATOM 609 O O . ALA A 1 80 ? 11.880 -2.840 -26.363 1.00 76.19 80 ALA A O 1
ATOM 610 N N . THR A 1 81 ? 10.326 -1.713 -25.221 1.00 78.44 81 THR A N 1
ATOM 611 C CA . THR A 1 81 ? 9.159 -2.133 -26.017 1.00 78.44 81 THR A CA 1
ATOM 612 C C . THR A 1 81 ? 8.317 -0.925 -26.411 1.00 78.44 81 THR A C 1
ATOM 614 O O . THR A 1 81 ? 7.089 -0.925 -26.299 1.00 78.44 81 THR A O 1
ATOM 617 N N . TRP A 1 82 ? 9.000 0.130 -26.864 1.00 80.62 82 TRP A N 1
ATOM 618 C CA . TRP A 1 82 ? 8.406 1.413 -27.241 1.00 80.62 82 TRP A CA 1
ATOM 619 C C . TRP A 1 82 ? 7.349 1.293 -28.347 1.00 80.62 82 TRP A C 1
ATOM 621 O O . TRP A 1 82 ? 6.366 2.032 -28.379 1.00 80.62 82 TRP A O 1
ATOM 631 N N . ASP A 1 83 ? 7.509 0.316 -29.239 1.00 83.00 83 ASP A N 1
ATOM 632 C CA . ASP A 1 83 ? 6.560 -0.034 -30.297 1.00 83.00 83 ASP A CA 1
ATOM 633 C C . ASP A 1 83 ? 5.204 -0.520 -29.757 1.00 83.00 83 ASP A C 1
ATOM 635 O O . ASP A 1 83 ? 4.193 -0.420 -30.452 1.00 83.00 83 ASP A O 1
ATOM 639 N N . LYS A 1 84 ? 5.166 -0.995 -28.507 1.00 80.69 84 LYS A N 1
ATOM 640 C CA . LYS A 1 84 ? 3.956 -1.478 -27.823 1.00 80.69 84 LYS A CA 1
ATOM 641 C C . LYS A 1 84 ? 3.290 -0.423 -26.945 1.00 80.69 84 LYS A C 1
ATOM 643 O O . LYS A 1 84 ? 2.231 -0.689 -26.380 1.00 80.69 84 LYS A O 1
ATOM 648 N N . CYS A 1 85 ? 3.891 0.757 -26.826 1.00 81.00 85 CYS A N 1
ATOM 649 C CA . CYS A 1 85 ? 3.317 1.882 -26.106 1.00 81.00 85 CYS A CA 1
ATOM 650 C C . CYS A 1 85 ? 2.236 2.579 -26.938 1.00 81.00 85 CYS A C 1
ATOM 652 O O . CYS A 1 85 ? 2.461 2.915 -28.104 1.00 81.00 85 CYS A O 1
ATOM 654 N N . SER A 1 86 ? 1.084 2.852 -26.323 1.00 83.00 86 SER A N 1
ATOM 655 C CA . SER A 1 86 ? 0.115 3.808 -26.869 1.00 83.00 86 SER A CA 1
ATOM 656 C C . SER A 1 86 ? 0.700 5.222 -26.886 1.00 83.00 86 SER A C 1
ATOM 658 O O . SER A 1 86 ? 1.597 5.531 -26.105 1.00 83.00 86 SER A O 1
ATOM 660 N N . ASP A 1 87 ? 0.174 6.102 -27.738 1.00 88.25 87 ASP A N 1
ATOM 661 C CA . ASP A 1 87 ? 0.662 7.485 -27.835 1.00 88.25 87 ASP A CA 1
ATOM 662 C C . ASP A 1 87 ? 0.550 8.243 -26.502 1.00 88.25 87 ASP A C 1
ATOM 664 O O . ASP A 1 87 ? 1.426 9.037 -26.171 1.00 88.25 87 ASP A O 1
ATOM 668 N N . ALA A 1 88 ? -0.476 7.935 -25.700 1.00 85.62 88 ALA A N 1
ATOM 669 C CA . ALA A 1 88 ? -0.622 8.467 -24.347 1.00 85.62 88 ALA A CA 1
ATOM 670 C C . ALA A 1 88 ? 0.522 8.007 -23.428 1.00 85.62 88 ALA A C 1
ATOM 672 O O . ALA A 1 88 ? 1.187 8.833 -22.814 1.00 85.62 88 ALA A O 1
ATOM 673 N N . GLN A 1 89 ? 0.815 6.704 -23.405 1.00 83.75 89 GLN A N 1
ATOM 674 C CA . GLN A 1 89 ? 1.908 6.160 -22.591 1.00 83.75 89 GLN A CA 1
ATOM 675 C C . GLN A 1 89 ? 3.274 6.686 -23.038 1.00 83.75 89 GLN A C 1
ATOM 677 O O . GLN A 1 89 ? 4.151 6.925 -22.214 1.00 83.75 89 GLN A O 1
ATOM 682 N N . LYS A 1 90 ? 3.461 6.896 -24.345 1.00 87.69 90 LYS A N 1
ATOM 683 C CA . LYS A 1 90 ? 4.679 7.515 -24.872 1.00 87.69 90 LYS A CA 1
ATOM 684 C C . LYS A 1 90 ? 4.831 8.945 -24.373 1.00 87.69 90 LYS A C 1
ATOM 686 O O . LYS A 1 90 ? 5.904 9.306 -23.910 1.00 87.69 90 LYS A O 1
ATOM 691 N N . ALA A 1 91 ? 3.765 9.740 -24.439 1.00 90.06 91 ALA A N 1
ATOM 692 C CA . ALA A 1 91 ? 3.780 11.117 -23.959 1.00 90.06 91 ALA A CA 1
ATOM 693 C C . ALA A 1 91 ? 4.074 11.211 -22.452 1.00 90.06 91 ALA A C 1
ATOM 695 O O . ALA A 1 91 ? 4.761 12.135 -22.029 1.00 90.06 91 ALA A O 1
ATOM 696 N N . GLU A 1 92 ? 3.596 10.250 -21.659 1.00 87.44 92 GLU A N 1
ATOM 697 C CA . GLU A 1 92 ? 3.874 10.172 -20.219 1.00 87.44 92 GLU A CA 1
ATOM 698 C C . GLU A 1 92 ? 5.315 9.745 -19.910 1.00 87.44 92 GLU A C 1
ATOM 700 O O . GLU A 1 92 ? 5.923 10.279 -18.986 1.00 87.44 92 GLU A O 1
ATOM 705 N N . LEU A 1 93 ? 5.882 8.809 -20.679 1.00 87.62 93 LEU A N 1
ATOM 706 C CA . LEU A 1 93 ? 7.234 8.291 -20.443 1.00 87.62 93 LEU A CA 1
ATOM 707 C C . LEU A 1 93 ? 8.343 9.162 -21.037 1.00 87.62 93 LEU A C 1
ATOM 709 O O . LEU A 1 93 ? 9.438 9.184 -20.483 1.00 87.62 93 LEU A O 1
ATOM 713 N N . GLN A 1 94 ? 8.086 9.865 -22.144 1.00 89.25 94 GLN A N 1
ATOM 714 C CA . GLN A 1 94 ? 9.107 10.630 -22.869 1.00 89.25 94 GLN A CA 1
ATOM 715 C C . GLN A 1 94 ? 9.905 11.591 -21.971 1.00 89.25 94 GLN A C 1
ATOM 717 O O . GLN A 1 94 ? 11.129 11.553 -22.055 1.00 89.25 94 GLN A O 1
ATOM 722 N N . PRO A 1 95 ? 9.284 12.376 -21.063 1.00 92.50 95 PRO A N 1
ATOM 723 C CA . PRO A 1 95 ? 10.036 13.270 -20.187 1.00 92.50 95 PRO A CA 1
ATOM 724 C C . PRO A 1 95 ? 11.061 12.536 -19.320 1.00 92.50 95 PRO A C 1
ATOM 726 O O . PRO A 1 95 ? 12.148 13.051 -19.109 1.00 92.50 95 PRO A O 1
ATOM 729 N N . TYR A 1 96 ? 10.737 11.327 -18.851 1.00 91.62 96 TYR A N 1
ATOM 730 C CA . TYR A 1 96 ? 11.653 10.506 -18.059 1.00 91.62 96 TYR A CA 1
ATOM 731 C C . TYR A 1 96 ? 12.734 9.859 -18.926 1.00 91.62 96 TYR A C 1
ATOM 733 O O . TYR A 1 96 ? 13.868 9.725 -18.488 1.00 91.62 96 TYR A O 1
ATOM 741 N N . LEU A 1 97 ? 12.413 9.471 -20.162 1.00 88.62 97 LEU A N 1
ATOM 742 C CA . LEU A 1 97 ? 13.403 8.923 -21.096 1.00 88.62 97 LEU A CA 1
ATOM 743 C C . LEU A 1 97 ? 14.420 9.971 -21.567 1.00 88.62 97 LEU A C 1
ATOM 745 O O . LEU A 1 97 ? 15.529 9.602 -21.944 1.00 88.62 97 LEU A O 1
ATOM 749 N N . ASP A 1 98 ? 14.042 11.250 -21.544 1.00 93.69 98 ASP A N 1
ATOM 750 C CA . ASP A 1 98 ? 14.914 12.373 -21.894 1.00 93.69 98 ASP A CA 1
ATOM 751 C C . ASP A 1 98 ? 15.823 12.818 -20.725 1.00 93.69 98 ASP A C 1
ATOM 753 O O . ASP A 1 98 ? 16.766 13.579 -20.949 1.00 93.69 98 ASP A O 1
ATOM 757 N N . MET A 1 99 ? 15.562 12.356 -19.492 1.00 92.88 99 MET A N 1
ATOM 758 C CA . MET A 1 99 ? 16.401 12.617 -18.312 1.00 92.88 99 MET A CA 1
ATOM 759 C C . MET A 1 99 ? 17.664 11.749 -18.319 1.00 92.88 99 MET A C 1
ATOM 761 O O . MET A 1 99 ? 17.677 10.637 -18.854 1.00 92.88 99 MET A O 1
ATOM 765 N N . SER A 1 100 ? 18.734 12.231 -17.684 1.00 96.12 100 SER A N 1
ATOM 766 C CA . SER A 1 100 ? 19.944 11.425 -17.501 1.00 96.12 100 SER A CA 1
ATOM 767 C C . SER A 1 100 ? 19.719 10.294 -16.488 1.00 96.12 100 SER A C 1
ATOM 769 O O . SER A 1 100 ? 18.829 10.359 -15.636 1.00 96.12 100 SER A O 1
ATOM 771 N N . GLU A 1 101 ? 20.547 9.246 -16.546 1.00 92.75 101 GLU A N 1
ATOM 772 C CA . GLU A 1 101 ? 20.479 8.147 -15.574 1.00 92.75 101 GLU A CA 1
ATOM 773 C C . GLU A 1 101 ? 20.676 8.663 -14.141 1.00 92.75 101 GLU A C 1
ATOM 775 O O . GLU A 1 101 ? 19.973 8.241 -13.224 1.00 92.75 101 GLU A O 1
ATOM 780 N N . GLU A 1 102 ? 21.570 9.635 -13.947 1.00 94.75 102 GLU A N 1
ATOM 781 C CA . GLU A 1 102 ? 21.817 10.262 -12.649 1.00 94.75 102 GLU A CA 1
ATOM 782 C C . GLU A 1 102 ? 20.591 11.026 -12.133 1.00 94.75 102 GLU A C 1
ATOM 784 O O . GLU A 1 102 ? 20.261 10.933 -10.950 1.00 94.75 102 GLU A O 1
ATOM 789 N N . GLU A 1 103 ? 19.891 11.754 -13.008 1.00 96.50 103 GLU A N 1
ATOM 790 C CA . GLU A 1 103 ? 18.666 12.480 -12.659 1.00 96.50 103 GLU A CA 1
ATOM 791 C C . GLU A 1 103 ? 17.520 11.522 -12.319 1.00 96.50 103 GLU A C 1
ATOM 793 O O . GLU A 1 103 ? 16.794 11.745 -11.347 1.00 96.50 103 GLU A O 1
ATOM 798 N N . LEU A 1 104 ? 17.378 10.429 -13.073 1.00 94.56 104 LEU A N 1
ATOM 799 C CA . LEU A 1 104 ? 16.383 9.388 -12.808 1.00 94.56 104 LEU A CA 1
ATOM 800 C C . LEU A 1 104 ? 16.647 8.667 -11.485 1.00 94.56 104 LEU A C 1
ATOM 802 O O . LEU A 1 104 ? 15.715 8.433 -10.713 1.00 94.56 104 LEU A O 1
ATOM 806 N N . VAL A 1 105 ? 17.908 8.345 -11.193 1.00 94.50 105 VAL A N 1
ATOM 807 C CA . VAL A 1 105 ? 18.321 7.731 -9.924 1.00 94.50 105 VAL A CA 1
ATOM 808 C C . VAL A 1 105 ? 18.052 8.677 -8.756 1.00 94.50 105 VAL A C 1
ATOM 810 O O . VAL A 1 105 ? 17.442 8.261 -7.770 1.00 94.50 105 VAL A O 1
ATOM 813 N N . ALA A 1 106 ? 18.416 9.954 -8.882 1.00 96.38 106 ALA A N 1
ATOM 814 C CA . ALA A 1 106 ? 18.134 10.952 -7.855 1.00 96.38 106 ALA A CA 1
ATOM 815 C C . ALA A 1 106 ? 16.624 11.124 -7.618 1.00 96.38 106 ALA A C 1
ATOM 817 O O . ALA A 1 106 ? 16.184 11.196 -6.469 1.00 96.38 106 ALA A O 1
ATOM 818 N N . LEU A 1 107 ? 15.819 11.146 -8.687 1.00 95.38 107 LEU A N 1
ATOM 819 C CA . LEU A 1 107 ? 14.364 11.246 -8.590 1.00 95.38 107 LEU A CA 1
ATOM 820 C C . LEU A 1 107 ? 13.748 10.014 -7.918 1.00 95.38 107 LEU A C 1
ATOM 822 O O . LEU A 1 107 ? 12.878 10.171 -7.058 1.00 95.38 107 LEU A O 1
ATOM 826 N N . ARG A 1 108 ? 14.201 8.805 -8.274 1.00 93.00 108 ARG A N 1
ATOM 827 C CA . ARG A 1 108 ? 13.774 7.553 -7.633 1.00 93.00 108 ARG A CA 1
ATOM 828 C C . ARG A 1 108 ? 14.052 7.600 -6.138 1.00 93.00 108 ARG A C 1
ATOM 830 O O . ARG A 1 108 ? 13.135 7.388 -5.354 1.00 93.00 108 ARG A O 1
ATOM 837 N N . ASP A 1 109 ? 15.285 7.903 -5.745 1.00 95.00 109 ASP A N 1
ATOM 838 C CA . ASP A 1 109 ? 15.696 7.865 -4.339 1.00 95.00 109 ASP A CA 1
ATOM 839 C C . ASP A 1 109 ? 14.970 8.934 -3.513 1.00 95.00 109 ASP A C 1
ATOM 841 O O . ASP A 1 109 ? 14.517 8.662 -2.400 1.00 95.00 109 ASP A O 1
ATOM 845 N N . ALA A 1 110 ? 14.780 10.132 -4.076 1.00 96.44 110 ALA A N 1
ATOM 846 C CA . ALA A 1 110 ? 13.990 11.186 -3.446 1.00 96.44 110 ALA A CA 1
ATOM 847 C C . ALA A 1 110 ? 12.515 10.784 -3.286 1.00 96.44 110 ALA A C 1
ATOM 849 O O . ALA A 1 110 ? 11.931 10.991 -2.222 1.00 96.44 110 ALA A O 1
ATOM 850 N N . THR A 1 111 ? 11.919 10.186 -4.321 1.00 94.38 111 THR A N 1
ATOM 851 C CA . THR A 1 111 ? 10.523 9.726 -4.293 1.00 94.38 111 THR A CA 1
ATOM 852 C C . THR A 1 111 ? 10.337 8.587 -3.295 1.00 94.38 111 THR A C 1
ATOM 854 O O . THR A 1 111 ? 9.412 8.633 -2.487 1.00 94.38 111 THR A O 1
ATOM 857 N N . GLN A 1 112 ? 11.239 7.604 -3.290 1.00 91.75 112 GLN A N 1
ATOM 858 C CA . GLN A 1 112 ? 11.194 6.480 -2.358 1.00 91.75 112 GLN A CA 1
ATOM 859 C C . GLN A 1 112 ? 11.347 6.952 -0.911 1.00 91.75 112 GLN A C 1
ATOM 861 O O . GLN A 1 112 ? 10.543 6.594 -0.060 1.00 91.75 112 GLN A O 1
ATOM 866 N N . SER A 1 113 ? 12.307 7.839 -0.643 1.00 95.25 113 SER A N 1
ATOM 867 C CA . SER A 1 113 ? 12.500 8.423 0.688 1.00 95.25 113 SER A CA 1
ATOM 868 C C . SER A 1 113 ? 11.263 9.190 1.176 1.00 95.25 113 SER A C 1
ATOM 870 O O . SER A 1 113 ? 10.880 9.090 2.346 1.00 95.25 113 SER A O 1
ATOM 872 N N . ALA A 1 114 ? 10.586 9.918 0.280 1.00 96.44 114 ALA A N 1
ATOM 873 C CA . ALA A 1 114 ? 9.331 10.591 0.604 1.00 96.44 114 ALA A CA 1
ATOM 874 C C . ALA A 1 114 ? 8.207 9.594 0.944 1.00 96.44 114 ALA A C 1
ATOM 876 O O . ALA A 1 114 ? 7.460 9.826 1.896 1.00 96.44 114 ALA A O 1
ATOM 877 N N . ILE A 1 115 ? 8.108 8.479 0.210 1.00 91.31 115 ILE A N 1
ATOM 878 C CA . ILE A 1 115 ? 7.151 7.397 0.489 1.00 91.31 115 ILE A CA 1
ATOM 879 C C . ILE A 1 115 ? 7.440 6.755 1.849 1.00 91.31 115 ILE A C 1
ATOM 881 O O . ILE A 1 115 ? 6.530 6.664 2.669 1.00 91.31 115 ILE A O 1
ATOM 885 N N . ASP A 1 116 ? 8.687 6.371 2.119 1.00 91.19 116 ASP A N 1
ATOM 886 C CA . ASP A 1 116 ? 9.087 5.711 3.370 1.00 91.19 116 ASP A CA 1
ATOM 887 C C . ASP A 1 116 ? 8.847 6.618 4.590 1.00 91.19 116 ASP A C 1
ATOM 889 O O . ASP A 1 116 ? 8.383 6.174 5.647 1.00 91.19 116 ASP A O 1
ATOM 893 N N . THR A 1 117 ? 9.113 7.920 4.432 1.00 96.50 117 THR A N 1
ATOM 894 C CA . THR A 1 117 ? 8.816 8.935 5.452 1.00 96.50 117 THR A CA 1
ATOM 895 C C . THR A 1 117 ? 7.313 9.013 5.707 1.00 96.50 117 THR A C 1
ATOM 897 O O . THR A 1 117 ? 6.880 8.896 6.853 1.00 96.50 117 THR A O 1
ATOM 900 N N . ALA A 1 118 ? 6.505 9.139 4.651 1.00 95.81 118 ALA A N 1
ATOM 901 C CA . ALA A 1 118 ? 5.052 9.211 4.772 1.00 95.81 118 ALA A CA 1
ATOM 902 C C . ALA A 1 118 ? 4.447 7.931 5.376 1.00 95.81 118 ALA A C 1
ATOM 904 O O . ALA A 1 118 ? 3.511 8.013 6.172 1.00 95.81 118 ALA A O 1
ATOM 905 N N . GLN A 1 119 ? 4.985 6.754 5.046 1.00 92.81 119 GLN A N 1
ATOM 906 C CA . GLN A 1 119 ? 4.588 5.478 5.650 1.00 92.81 119 GLN A CA 1
ATOM 907 C C . GLN A 1 119 ? 4.898 5.449 7.149 1.00 92.81 119 GLN A C 1
ATOM 909 O O . GLN A 1 119 ? 4.023 5.137 7.954 1.00 92.81 119 GLN A O 1
ATOM 914 N N . SER A 1 120 ? 6.106 5.856 7.540 1.00 93.88 120 SER A N 1
ATOM 915 C CA . SER A 1 120 ? 6.510 5.904 8.951 1.00 93.88 120 SER A CA 1
ATOM 916 C C . SER A 1 120 ? 5.650 6.879 9.767 1.00 93.88 120 SER A C 1
ATOM 918 O O . SER A 1 120 ? 5.247 6.576 10.893 1.00 93.88 120 SER A O 1
ATOM 920 N N . GLU A 1 121 ? 5.332 8.047 9.201 1.00 96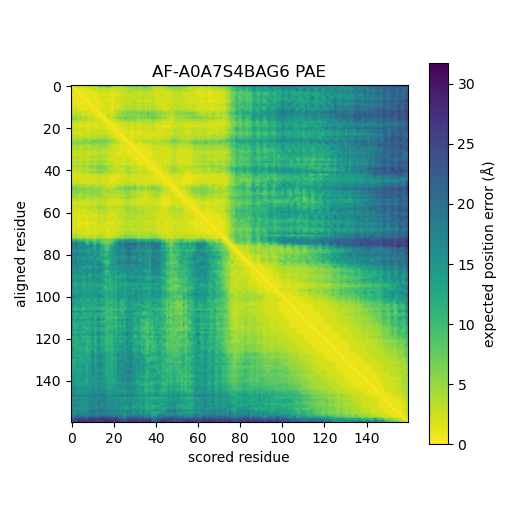.69 121 GLU A N 1
ATOM 921 C CA . GLU A 1 121 ? 4.422 9.026 9.809 1.00 96.69 121 GLU A CA 1
ATOM 922 C C . GLU A 1 121 ? 2.992 8.484 9.928 1.00 96.69 121 GLU A C 1
ATOM 924 O O . GLU A 1 121 ? 2.338 8.673 10.959 1.00 96.69 121 GLU A O 1
ATOM 929 N N . HIS A 1 122 ? 2.510 7.778 8.903 1.00 96.38 122 HIS A N 1
ATOM 930 C CA . HIS A 1 122 ? 1.202 7.129 8.916 1.00 96.38 122 HIS A CA 1
ATOM 931 C C . HIS A 1 122 ? 1.104 6.069 10.020 1.00 96.38 122 HIS A C 1
ATOM 933 O O . HIS A 1 122 ? 0.151 6.087 10.802 1.00 96.38 122 HIS A O 1
ATOM 939 N N . ASP A 1 123 ? 2.103 5.196 10.145 1.00 94.00 123 ASP A N 1
ATOM 940 C CA . ASP A 1 123 ? 2.147 4.154 11.176 1.00 94.00 123 ASP A CA 1
ATOM 941 C C . ASP A 1 123 ? 2.188 4.750 12.590 1.00 94.00 123 ASP A C 1
ATOM 943 O O . ASP A 1 123 ? 1.486 4.289 13.500 1.00 94.00 123 ASP A O 1
ATOM 947 N N . ALA A 1 124 ? 2.959 5.825 12.782 1.00 97.12 124 ALA A N 1
ATOM 948 C CA . ALA A 1 124 ? 2.990 6.560 14.043 1.00 97.12 124 ALA A CA 1
ATOM 949 C C . ALA A 1 124 ? 1.615 7.161 14.387 1.00 97.12 124 ALA A C 1
ATOM 951 O O . ALA A 1 124 ? 1.154 7.048 15.530 1.00 97.12 124 ALA A O 1
ATOM 952 N N . LEU A 1 125 ? 0.931 7.748 13.399 1.00 97.62 125 LEU A N 1
ATOM 953 C CA . LEU A 1 125 ? -0.414 8.297 13.565 1.00 97.62 125 LEU A CA 1
ATOM 954 C C . LEU A 1 125 ? -1.433 7.209 13.922 1.00 97.62 125 LEU A C 1
ATOM 956 O O . LEU A 1 125 ? -2.251 7.415 14.821 1.00 97.62 125 LEU A O 1
ATOM 960 N N . LEU A 1 126 ? -1.378 6.050 13.261 1.00 95.75 126 LEU A N 1
ATOM 961 C CA . LEU A 1 126 ? -2.258 4.917 13.555 1.00 95.75 126 LEU A CA 1
ATOM 962 C C . LEU A 1 126 ? -2.107 4.451 15.004 1.00 95.75 126 LEU A C 1
ATOM 964 O O . LEU A 1 126 ? -3.109 4.269 15.700 1.00 95.75 126 LEU A O 1
ATOM 968 N N . LYS A 1 127 ? -0.868 4.329 15.490 1.00 96.56 127 LYS A N 1
ATOM 969 C CA . LYS A 1 127 ? -0.594 3.959 16.883 1.00 96.56 127 LYS A CA 1
ATOM 970 C C . LYS A 1 127 ? -1.172 4.978 17.866 1.00 96.56 127 LYS A C 1
ATOM 972 O O . LYS A 1 127 ? -1.872 4.604 18.806 1.00 96.56 127 LYS A O 1
ATOM 977 N N . GLN A 1 128 ? -0.932 6.268 17.630 1.00 97.81 128 GLN A N 1
ATOM 978 C CA . GLN A 1 128 ? -1.470 7.331 18.481 1.00 97.81 128 GLN A CA 1
ATOM 979 C C . GLN A 1 128 ? -3.006 7.330 18.488 1.00 97.81 128 GLN A C 1
ATOM 981 O O . GLN A 1 128 ? -3.633 7.529 19.536 1.00 97.81 128 GLN A O 1
ATOM 986 N N . LEU A 1 129 ? -3.628 7.116 17.327 1.00 98.19 129 LEU A N 1
ATOM 987 C CA . LEU A 1 129 ? -5.078 7.047 17.201 1.00 98.19 129 LEU A CA 1
ATOM 988 C C . LEU A 1 129 ? -5.645 5.860 17.983 1.00 98.19 129 LEU A C 1
ATOM 990 O O . LEU A 1 129 ? -6.644 6.030 18.682 1.00 98.19 129 LEU A O 1
ATOM 994 N N . GLN A 1 130 ? -4.997 4.695 17.917 1.00 97.88 130 GLN A N 1
ATOM 995 C CA . GLN A 1 130 ? -5.401 3.512 18.673 1.00 97.88 130 GLN A CA 1
ATOM 996 C C . GLN A 1 130 ? -5.354 3.765 20.187 1.00 97.88 130 GLN A C 1
ATOM 998 O O . GLN A 1 130 ? -6.355 3.554 20.872 1.00 97.88 130 GLN A O 1
ATOM 1003 N N . GLU A 1 131 ? -4.245 4.300 20.705 1.00 98.00 131 GLU A N 1
ATOM 1004 C CA . GLU A 1 131 ? -4.104 4.636 22.131 1.00 98.00 131 GLU A CA 1
ATOM 1005 C C . GLU A 1 131 ? -5.161 5.665 22.577 1.00 98.00 131 GLU A C 1
ATOM 1007 O O . GLU A 1 131 ? -5.794 5.537 23.632 1.00 98.00 131 GLU A O 1
ATOM 1012 N N . THR A 1 132 ? -5.408 6.677 21.740 1.00 98.12 132 THR A N 1
ATOM 1013 C CA . THR A 1 132 ? -6.419 7.714 21.992 1.00 98.12 132 THR A CA 1
ATOM 1014 C C . THR A 1 132 ? -7.831 7.129 22.009 1.00 98.12 132 THR A C 1
ATOM 1016 O O . THR A 1 132 ? -8.642 7.492 22.869 1.00 98.12 132 THR A O 1
ATOM 1019 N N . PHE A 1 133 ? -8.135 6.224 21.079 1.00 98.31 133 PHE A N 1
ATOM 1020 C CA . PHE A 1 133 ? -9.422 5.548 20.978 1.00 98.31 133 PHE A CA 1
ATOM 1021 C C . PHE A 1 133 ? -9.688 4.677 22.207 1.00 98.31 133 PHE A C 1
ATOM 1023 O O . PHE A 1 133 ? -10.734 4.826 22.840 1.00 98.31 133 PHE A O 1
ATOM 1030 N N . GLU A 1 134 ? -8.727 3.845 22.607 1.00 98.12 134 GLU A N 1
ATOM 1031 C CA . GLU A 1 134 ? -8.832 2.993 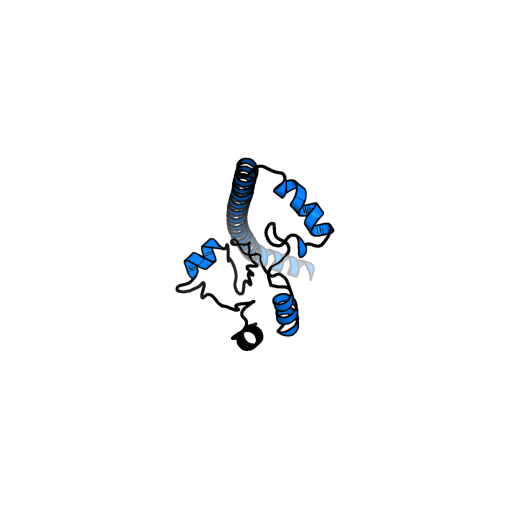23.798 1.00 98.12 134 GLU A CA 1
ATOM 1032 C C . GLU A 1 134 ? -9.038 3.828 25.072 1.00 98.12 134 GLU A C 1
ATOM 1034 O O . GLU A 1 134 ? -9.934 3.547 25.876 1.00 98.12 134 GLU A O 1
ATOM 1039 N N . ALA A 1 135 ? -8.281 4.920 25.229 1.00 98.06 135 ALA A N 1
ATOM 1040 C CA . ALA A 1 135 ? -8.444 5.844 26.349 1.00 98.06 135 ALA A CA 1
ATOM 1041 C C . ALA A 1 135 ? -9.820 6.535 26.345 1.00 98.06 135 ALA A C 1
ATOM 1043 O O . ALA A 1 135 ? -10.445 6.699 27.396 1.00 98.06 135 ALA A O 1
ATOM 1044 N N . SER A 1 136 ? -10.309 6.946 25.171 1.00 98.00 136 SER A N 1
ATOM 1045 C CA . SER A 1 136 ? -11.639 7.542 25.004 1.00 98.00 136 SER A CA 1
ATOM 1046 C C . SER A 1 136 ? -12.750 6.560 25.374 1.00 98.00 136 SER A C 1
ATOM 1048 O O . SER A 1 136 ? -13.633 6.894 26.167 1.00 98.00 136 SER A O 1
ATOM 1050 N N . GLN A 1 137 ? -12.663 5.328 24.871 1.00 98.00 137 GLN A N 1
ATOM 1051 C CA . GLN A 1 137 ? -13.631 4.269 25.127 1.00 98.00 137 GLN A CA 1
ATOM 1052 C C . GLN A 1 137 ? -13.701 3.930 26.620 1.00 98.00 137 GLN A C 1
ATOM 1054 O O . GLN A 1 137 ? -14.788 3.890 27.198 1.00 98.00 137 GLN A O 1
ATOM 1059 N N . LYS A 1 138 ? -12.544 3.795 27.279 1.00 98.38 138 LYS A N 1
ATOM 1060 C CA . LYS A 1 138 ? -12.475 3.567 28.727 1.00 98.38 138 LYS A CA 1
ATOM 1061 C C . LYS A 1 138 ? -13.144 4.694 29.519 1.00 98.38 138 LYS A C 1
ATOM 1063 O O . LYS A 1 138 ? -13.981 4.414 30.376 1.00 98.38 138 LYS A O 1
ATOM 1068 N N . ARG A 1 139 ? -12.835 5.959 29.201 1.00 98.00 139 ARG A N 1
ATOM 1069 C CA . ARG A 1 139 ? -13.464 7.128 29.847 1.00 98.00 139 ARG A CA 1
ATOM 1070 C C . ARG A 1 139 ? -14.979 7.134 29.666 1.00 98.00 139 ARG A C 1
ATOM 1072 O O . ARG A 1 139 ? -15.710 7.411 30.615 1.00 98.00 139 ARG A O 1
ATOM 1079 N N . LEU A 1 140 ? -15.457 6.818 28.463 1.00 97.88 140 LEU A N 1
ATOM 1080 C CA . LEU A 1 140 ? -16.885 6.744 28.172 1.00 97.88 140 LEU A CA 1
ATOM 1081 C C . LEU A 1 140 ? -17.578 5.671 29.021 1.00 97.88 140 LEU A C 1
ATOM 1083 O O . LEU A 1 140 ? -18.653 5.920 29.569 1.00 97.88 140 LEU A O 1
ATOM 1087 N N . ASP A 1 141 ? -16.976 4.492 29.145 1.00 98.12 141 ASP A N 1
ATOM 1088 C CA . ASP A 1 141 ? -17.555 3.386 29.906 1.00 98.12 141 ASP A CA 1
ATOM 1089 C C . ASP A 1 141 ? -17.541 3.646 31.416 1.00 98.12 141 ASP A C 1
ATOM 1091 O O . ASP A 1 141 ? -18.518 3.335 32.103 1.00 98.12 141 ASP A O 1
ATOM 1095 N N . GLU A 1 142 ? -16.483 4.265 31.937 1.00 98.12 142 GLU A N 1
ATOM 1096 C CA . GLU A 1 142 ? -16.407 4.722 33.329 1.00 98.12 142 GLU A CA 1
ATOM 1097 C C . GLU A 1 142 ? -17.465 5.789 33.629 1.00 98.12 142 GLU A C 1
ATOM 1099 O O . GLU A 1 142 ? -18.209 5.654 34.604 1.00 98.12 142 GLU A O 1
ATOM 1104 N N . LEU A 1 143 ? -17.615 6.792 32.757 1.00 98.00 143 LEU A N 1
ATOM 1105 C CA . LEU A 1 143 ? -18.631 7.835 32.905 1.00 98.00 143 LEU A CA 1
ATOM 1106 C C . LEU A 1 143 ? -20.043 7.248 32.867 1.00 98.00 143 LEU A C 1
ATOM 1108 O O . LEU A 1 143 ? -20.866 7.557 33.727 1.00 98.00 143 LEU A O 1
ATOM 1112 N N . LYS A 1 144 ? -20.329 6.358 31.908 1.00 97.50 144 LYS A N 1
ATOM 1113 C CA . LYS A 1 144 ? -21.621 5.665 31.831 1.00 97.50 144 LYS A CA 1
ATOM 1114 C C . LYS A 1 144 ? -21.915 4.922 33.124 1.00 97.50 144 LYS A C 1
ATOM 1116 O O . LYS A 1 144 ? -23.023 5.042 33.632 1.00 97.50 144 LYS A O 1
ATOM 1121 N N . LYS A 1 145 ? -20.950 4.172 33.665 1.00 97.75 145 LYS A N 1
ATOM 1122 C CA . LYS A 1 145 ? -21.117 3.440 34.931 1.00 97.75 145 LYS A CA 1
ATOM 1123 C C . LYS A 1 145 ? -21.371 4.387 36.104 1.00 97.75 145 LYS A C 1
ATOM 1125 O O . LYS A 1 145 ? -22.287 4.128 36.881 1.00 97.75 145 LYS A O 1
ATOM 1130 N N . ALA A 1 146 ? -20.610 5.475 36.206 1.00 97.62 146 ALA A N 1
ATOM 1131 C CA . ALA A 1 146 ? -20.727 6.450 37.289 1.00 97.62 146 ALA A CA 1
ATOM 1132 C C . ALA A 1 146 ? -22.056 7.222 37.256 1.00 97.62 146 ALA A C 1
ATOM 1134 O O . ALA A 1 146 ? -22.673 7.452 38.296 1.00 97.62 146 ALA A O 1
ATOM 1135 N N . GLU A 1 147 ? -22.527 7.590 36.065 1.00 97.62 147 GLU A N 1
ATOM 1136 C CA . GLU A 1 147 ? -23.725 8.414 35.889 1.00 97.62 147 GLU A CA 1
ATOM 1137 C C . GLU A 1 147 ? -25.009 7.590 35.723 1.00 97.62 147 GLU A C 1
ATOM 1139 O O . GLU A 1 147 ? -26.104 8.120 35.918 1.00 97.62 147 GLU A O 1
ATOM 1144 N N . GLN A 1 148 ? -24.928 6.281 35.436 1.00 96.94 148 GLN A N 1
ATOM 1145 C CA . GLN A 1 148 ? -26.110 5.419 35.288 1.00 96.94 148 GLN A CA 1
ATOM 1146 C C . GLN A 1 148 ? -27.069 5.487 36.493 1.00 96.94 148 GLN A C 1
ATOM 1148 O O . GLN A 1 148 ? -28.279 5.579 36.259 1.00 96.94 148 GLN A O 1
ATOM 1153 N N . PRO A 1 149 ? -26.608 5.453 37.763 1.00 96.94 149 PRO A N 1
ATOM 1154 C CA . PRO A 1 149 ? -27.504 5.537 38.913 1.00 96.94 149 PRO A CA 1
ATOM 1155 C C . PRO A 1 149 ? -28.230 6.882 38.977 1.00 96.94 1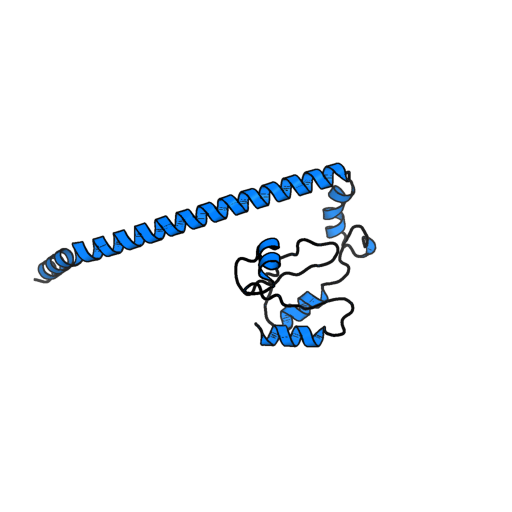49 PRO A C 1
ATOM 1157 O O . PRO A 1 149 ? -29.453 6.907 39.106 1.00 96.94 149 PRO A O 1
ATOM 1160 N N . LYS A 1 150 ? -27.505 7.997 38.806 1.00 96.81 150 LYS A N 1
ATOM 1161 C CA . LYS A 1 150 ? -28.102 9.341 38.789 1.00 96.81 150 LYS A CA 1
ATOM 1162 C C . LYS A 1 150 ? -29.106 9.474 37.649 1.00 96.81 150 LYS A C 1
ATOM 1164 O O . LYS A 1 150 ? -30.228 9.920 37.864 1.00 96.81 150 LYS A O 1
ATOM 1169 N N . LEU A 1 151 ? -28.751 8.997 36.459 1.00 96.12 151 LEU A N 1
ATOM 1170 C CA . LEU A 1 151 ? -29.630 9.007 35.296 1.00 96.12 151 LEU A CA 1
ATOM 1171 C C . LEU A 1 151 ? -30.902 8.175 35.524 1.00 96.12 151 LEU A C 1
ATOM 1173 O O . LEU A 1 151 ? -31.977 8.583 35.089 1.00 96.12 151 LEU A O 1
ATOM 1177 N N . LYS A 1 152 ? -30.811 7.026 36.209 1.00 96.06 152 LYS A N 1
ATOM 1178 C CA . LYS A 1 152 ? -31.983 6.227 36.609 1.00 96.06 152 LYS A CA 1
ATOM 1179 C C . LYS A 1 152 ? -32.887 7.009 37.562 1.00 96.06 152 LYS A C 1
ATOM 1181 O O . LYS A 1 152 ? -34.088 7.056 37.322 1.00 96.06 152 LYS A O 1
ATOM 1186 N N . LEU A 1 153 ? -32.321 7.648 38.588 1.00 96.38 153 LEU A N 1
ATOM 1187 C CA . LEU A 1 153 ? -33.083 8.456 39.549 1.00 96.38 153 LEU A CA 1
ATOM 1188 C C . LEU A 1 153 ? -33.800 9.626 38.866 1.00 96.38 153 LEU A C 1
ATOM 1190 O O . LEU A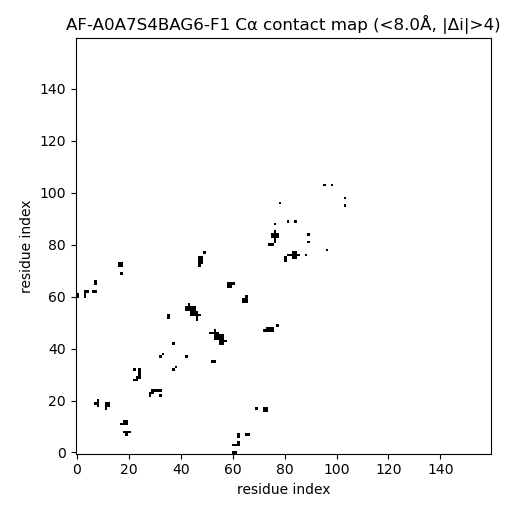 1 153 ? -35.001 9.798 39.054 1.00 96.38 153 LEU A O 1
ATOM 1194 N N . VAL A 1 154 ? -33.096 10.370 38.010 1.00 96.56 154 VAL A N 1
ATOM 1195 C CA . VAL A 1 154 ? -33.676 11.473 37.226 1.00 96.56 154 VAL A CA 1
ATOM 1196 C C . VAL A 1 154 ? -34.812 10.971 36.328 1.00 96.56 154 VAL A C 1
ATOM 1198 O O . VAL A 1 154 ? -35.879 11.576 36.287 1.00 96.56 154 VAL A O 1
ATOM 1201 N N . LYS A 1 155 ? -34.630 9.833 35.645 1.00 95.50 155 LYS A N 1
ATOM 1202 C CA . LYS A 1 155 ? -35.680 9.232 34.802 1.00 95.50 155 LYS A CA 1
ATOM 1203 C C . LYS A 1 155 ? -36.913 8.806 35.594 1.00 95.50 155 LYS A C 1
ATOM 1205 O O . LYS A 1 155 ? -38.014 8.907 35.065 1.00 95.50 155 LYS A O 1
ATOM 1210 N N . THR A 1 156 ? -36.740 8.305 36.814 1.00 95.19 156 THR A N 1
ATOM 1211 C CA . THR A 1 156 ? -37.864 7.967 37.696 1.00 95.19 156 THR A CA 1
ATOM 1212 C C . THR A 1 156 ? -38.607 9.226 38.131 1.00 95.19 156 THR A C 1
ATOM 1214 O O . THR A 1 156 ? -39.828 9.258 38.036 1.00 95.19 156 THR A O 1
ATOM 1217 N N . ALA A 1 157 ? -37.883 10.277 38.531 1.00 94.94 157 ALA A N 1
ATOM 1218 C CA . ALA A 1 157 ? -38.474 11.545 38.960 1.00 94.94 157 ALA A CA 1
ATOM 1219 C C . ALA A 1 157 ? -39.267 12.256 37.849 1.00 94.94 157 ALA A C 1
ATOM 1221 O O . ALA A 1 157 ? -40.258 12.904 38.138 1.00 94.94 157 ALA A O 1
ATOM 1222 N N . LEU A 1 158 ? -38.868 12.109 36.581 1.00 92.81 158 LEU A N 1
ATOM 1223 C CA . LEU A 1 158 ? -39.583 12.682 35.431 1.00 92.81 158 LEU A CA 1
ATOM 1224 C C . LEU A 1 158 ? -40.868 11.929 35.038 1.00 92.81 158 LEU A C 1
ATOM 1226 O O . LEU A 1 158 ? -41.596 12.399 34.167 1.00 92.81 158 LEU A O 1
ATOM 1230 N N . LYS A 1 159 ? -41.114 10.736 35.595 1.00 84.44 159 LYS A N 1
ATOM 1231 C CA . LYS A 1 159 ? -42.281 9.894 35.271 1.00 84.44 159 LYS A CA 1
ATOM 1232 C C . LYS A 1 159 ? -43.397 9.939 36.322 1.00 84.44 159 LYS A C 1
ATOM 1234 O O . LYS A 1 159 ? -44.428 9.312 36.086 1.00 84.44 159 LYS A O 1
ATOM 1239 N N . GLY A 1 160 ? -43.170 10.591 37.462 1.00 61.06 160 GLY A N 1
ATOM 1240 C CA . GLY A 1 160 ? -44.179 10.848 38.497 1.00 61.06 160 GLY A CA 1
ATOM 1241 C C . GLY A 1 160 ? -44.709 12.264 38.380 1.00 61.06 160 GLY A C 1
ATOM 1242 O O . GLY A 1 160 ? -45.913 12.441 38.655 1.00 61.06 160 GLY A O 1
#

Secondary structure (DSSP, 8-state):
-HHHHHHHHHHHTT-SS-------TTTTTHHHHHHTT--SSS--EE--TT-SS-EE--S--SHHHHHHHHHH-SS-S-GGGGGGS-HHHHHHHHHHHTS-HHHHHHHHHHHHHHHHHHHHHHHHHHHHHHHHHHHHHHHHHHHHHHHHHHHHHHHHHTT-

Solvent-accessible surface area (backbone atoms only — not comparable to full-atom values): 9520 Å² total; per-residue (Å²): 100,66,73,36,50,53,59,47,30,68,74,32,68,88,45,93,71,46,84,74,84,86,74,53,50,88,57,94,30,28,69,63,30,54,73,64,66,60,86,59,84,92,71,52,69,48,66,51,65,89,49,83,74,49,49,77,61,85,68,61,76,45,48,69,47,44,50,56,52,58,67,71,53,42,88,42,64,40,93,93,34,56,91,64,35,53,72,67,56,45,64,68,44,45,68,63,70,74,46,52,72,69,56,50,50,52,50,49,54,52,52,48,52,52,49,54,50,53,50,54,54,47,54,52,49,52,52,52,49,49,57,51,48,55,53,49,53,51,51,52,54,51,49,49,62,67,42,46,62,57,52,51,53,53,56,53,63,76,74,112